Protein AF-A0A4U5M6H3-F1 (afdb_monomer_lite)

Secondary structure (DSSP, 8-state):
----------------PPPPPP------------------------------PPPHHHHHHHHHHHHHHTT-HHHHHHHHHTTT----HHHHHHHHHHHHHHHHHHS---GGG-TTS-HHHHHHHHHHHHHHHHHHTTTPPP-HHHHHHHHHH-

Radius of gyration: 25.48 Å; chains: 1; bounding box: 80×43×48 Å

Foldseek 3Di:
DDDDDDDDDDDDDDDPDDDDDDDDDDDDDDDDDDDDDDDDDDPPPPPPPPLPDQDPVNVVLLLVQCVVPPLPLVSSCVSCVVVVRHDDSVRSVVVLVVLLVVQVVLAPDDCVPCVPDDPSVVSSLSSNLVVVVCVVVVNDDRDNVVSVVSSVVD

InterPro domains:
  IPR001005 SANT/Myb domain [SM00717] (50-102)
  IPR001005 SANT/Myb domain [cd00167] (54-98)
  IPR009057 Homedomain-like superfamily [SSF46689] (53-104)
  IPR017884 SANT domain [PS51293] (49-104)

Sequence (154 aa):
MGDSAHFAVPSAPVGRRRVPSRPAAQASSASTPAQADPEPAPSTSEQKPTKAVWNSAEVNAFYEALKKHGKDFEAVVKTLVKRSISRDKDQVRNFYFNALKTFKAACLFDDELFPEISKDIKEMFIVINAYEWKRKTNNASYDATNFKKLVLDG

Structure (mmCIF, N/CA/C/O backbone):
data_AF-A0A4U5M6H3-F1
#
_entry.id   AF-A0A4U5M6H3-F1
#
loop_
_atom_site.group_PDB
_atom_site.id
_atom_site.type_symbol
_atom_site.label_atom_id
_atom_site.label_alt_id
_atom_site.label_comp_id
_atom_site.label_asym_id
_atom_site.label_entity_id
_atom_site.label_seq_id
_atom_site.pdbx_PDB_ins_code
_atom_site.Cartn_x
_atom_site.Cartn_y
_atom_site.Cartn_z
_atom_site.occupancy
_atom_site.B_iso_or_equiv
_atom_site.auth_seq_id
_atom_site.auth_comp_id
_atom_site.auth_asym_id
_atom_site.auth_atom_id
_atom_site.pdbx_PDB_model_num
ATOM 1 N N . MET A 1 1 ? -2.126 17.073 -27.659 1.00 38.44 1 MET A N 1
ATOM 2 C CA . MET A 1 1 ? -0.778 17.038 -27.058 1.00 38.44 1 MET A CA 1
ATOM 3 C C . MET A 1 1 ? -0.944 16.673 -25.592 1.00 38.44 1 MET A C 1
ATOM 5 O O . MET A 1 1 ? -1.632 17.400 -24.892 1.00 38.44 1 MET A O 1
ATOM 9 N N . GLY A 1 2 ? -0.473 15.493 -25.180 1.00 39.06 2 GLY A N 1
ATOM 10 C CA . GLY A 1 2 ? -0.605 15.002 -23.805 1.00 39.06 2 GLY A CA 1
ATOM 11 C C . GLY A 1 2 ? 0.605 15.424 -22.984 1.00 39.06 2 GLY A C 1
ATOM 12 O O . GLY A 1 2 ? 1.721 15.031 -23.316 1.00 39.06 2 GLY A O 1
ATOM 13 N N . ASP A 1 3 ? 0.375 16.239 -21.960 1.00 39.84 3 ASP A N 1
ATOM 14 C CA . ASP A 1 3 ? 1.416 16.731 -21.062 1.00 39.84 3 ASP A CA 1
ATOM 15 C C . ASP A 1 3 ? 1.576 15.765 -19.880 1.00 39.84 3 ASP A C 1
ATOM 17 O O . ASP A 1 3 ? 0.625 15.461 -19.153 1.00 39.84 3 ASP A O 1
ATOM 21 N N . SER A 1 4 ? 2.783 15.223 -19.741 1.00 44.78 4 SER A N 1
ATOM 22 C CA . SER A 1 4 ? 3.161 14.267 -18.705 1.00 44.78 4 SER A CA 1
ATOM 23 C C . SER A 1 4 ? 3.269 14.975 -17.357 1.00 44.78 4 SER A C 1
ATOM 25 O O . SER A 1 4 ? 4.213 15.724 -17.112 1.00 44.78 4 SER A O 1
ATOM 27 N N . ALA A 1 5 ? 2.334 14.703 -16.445 1.00 42.56 5 ALA A N 1
ATOM 28 C CA . ALA A 1 5 ? 2.413 15.183 -15.071 1.00 42.56 5 ALA A CA 1
ATOM 29 C C . ALA A 1 5 ? 3.586 14.511 -14.335 1.00 42.56 5 ALA A C 1
ATOM 31 O O . ALA A 1 5 ? 3.528 13.348 -13.926 1.00 42.56 5 ALA A O 1
ATOM 32 N N . HIS A 1 6 ? 4.668 15.272 -14.179 1.00 42.72 6 HIS A N 1
ATOM 33 C CA . HIS A 1 6 ? 5.824 14.939 -13.361 1.00 42.72 6 HIS A CA 1
ATOM 34 C C . HIS A 1 6 ? 5.417 14.744 -11.891 1.00 42.72 6 HIS A C 1
ATOM 36 O O . HIS A 1 6 ? 4.898 15.644 -11.235 1.00 42.72 6 HIS A O 1
ATOM 42 N N . PHE A 1 7 ? 5.709 13.560 -11.354 1.00 40.81 7 PHE A N 1
ATOM 43 C CA . PHE A 1 7 ? 5.655 13.264 -9.924 1.00 40.81 7 PHE A CA 1
ATOM 44 C C . PHE A 1 7 ? 6.735 14.077 -9.190 1.00 40.81 7 PHE A C 1
ATOM 46 O O . PHE A 1 7 ? 7.925 13.805 -9.344 1.00 40.81 7 PHE A O 1
ATOM 53 N N . ALA A 1 8 ? 6.337 15.040 -8.357 1.00 38.31 8 ALA A N 1
ATOM 54 C CA . ALA A 1 8 ? 7.236 15.732 -7.436 1.00 38.31 8 ALA A CA 1
ATOM 55 C C . ALA A 1 8 ? 6.713 15.595 -6.001 1.00 38.31 8 ALA A C 1
ATOM 57 O O . ALA A 1 8 ? 5.636 16.080 -5.667 1.00 38.31 8 ALA A O 1
ATOM 58 N N . VAL A 1 9 ? 7.491 14.931 -5.144 1.00 43.69 9 VAL A N 1
ATOM 59 C CA . VAL A 1 9 ? 7.306 14.943 -3.685 1.00 43.69 9 VAL A CA 1
ATOM 60 C C . VAL A 1 9 ? 8.543 15.619 -3.079 1.00 43.69 9 VAL A C 1
ATOM 62 O O . VAL A 1 9 ? 9.663 15.264 -3.460 1.00 43.69 9 VAL A O 1
ATOM 65 N N . PRO A 1 10 ? 8.384 16.601 -2.173 1.00 45.34 10 PRO A N 1
ATOM 66 C CA . PRO A 1 10 ? 9.480 17.448 -1.711 1.00 45.34 10 PRO A CA 1
ATOM 67 C C . PRO A 1 10 ? 10.433 16.699 -0.770 1.00 45.34 10 PRO A C 1
ATOM 69 O O . PRO A 1 10 ? 10.008 15.999 0.147 1.00 45.34 10 PRO A O 1
ATOM 72 N N . SER A 1 11 ? 11.740 16.883 -0.966 1.00 43.00 11 SER A N 1
ATOM 73 C CA . SER A 1 11 ? 12.777 16.512 0.005 1.00 43.00 11 SER A CA 1
ATOM 74 C C . SER A 1 11 ? 13.505 17.767 0.472 1.00 43.00 11 SER A C 1
ATOM 76 O O . SER A 1 11 ? 14.277 18.354 -0.280 1.00 43.00 11 SER A O 1
ATOM 78 N N . ALA A 1 12 ? 13.287 18.152 1.727 1.00 54.44 12 ALA A N 1
ATOM 79 C CA . ALA A 1 12 ? 14.210 19.006 2.465 1.00 54.44 12 ALA A CA 1
ATOM 80 C C . ALA A 1 12 ? 15.297 18.136 3.117 1.00 54.44 12 ALA A C 1
ATOM 82 O O . ALA A 1 12 ? 14.998 17.033 3.584 1.00 54.44 12 ALA A O 1
ATOM 83 N N . PRO A 1 13 ? 16.529 18.650 3.246 1.00 49.50 13 PRO A N 1
ATOM 84 C CA . PRO A 1 13 ? 17.301 18.345 4.437 1.00 49.50 13 PRO A CA 1
ATOM 85 C C . PRO A 1 13 ? 17.794 19.608 5.149 1.00 49.50 13 PRO A C 1
ATOM 87 O O . PRO A 1 13 ? 18.450 20.479 4.581 1.00 49.50 13 PRO A O 1
ATOM 90 N N . VAL A 1 14 ? 17.486 19.627 6.447 1.00 47.38 14 VAL A N 1
ATOM 91 C CA . VAL A 1 14 ? 18.068 20.457 7.502 1.00 47.38 14 VAL A CA 1
ATOM 92 C C . VAL A 1 14 ? 19.597 20.452 7.393 1.00 47.38 14 VAL A C 1
ATOM 94 O O . VAL A 1 14 ? 20.255 19.415 7.497 1.00 47.38 14 VAL A O 1
ATOM 97 N N . GLY A 1 15 ? 20.168 21.633 7.163 1.00 39.06 15 GLY A N 1
ATOM 98 C CA . GLY A 1 15 ? 21.607 21.851 7.129 1.00 39.06 15 GLY A CA 1
ATOM 99 C C . GLY A 1 15 ? 22.178 21.916 8.541 1.00 39.06 15 GLY A C 1
ATOM 100 O O . GLY A 1 15 ? 22.056 22.932 9.218 1.00 39.06 15 GLY A O 1
ATOM 101 N N . ARG A 1 16 ? 22.854 20.854 8.981 1.00 50.69 16 ARG A N 1
ATOM 102 C CA . ARG A 1 16 ? 23.706 20.884 10.176 1.00 50.69 16 ARG A CA 1
ATOM 103 C C . ARG A 1 16 ? 25.135 21.210 9.733 1.00 50.69 16 ARG A C 1
ATOM 105 O O . ARG A 1 16 ? 25.906 20.309 9.415 1.00 50.69 16 ARG A O 1
ATOM 112 N N . ARG A 1 17 ? 25.488 22.500 9.645 1.00 47.88 17 ARG A N 1
ATOM 113 C CA . ARG A 1 17 ? 26.873 22.918 9.362 1.00 47.88 17 ARG A CA 1
ATOM 114 C C . ARG A 1 17 ? 27.703 22.894 10.642 1.00 47.88 17 ARG A C 1
ATOM 116 O O . ARG A 1 17 ? 27.431 23.604 11.602 1.00 47.88 17 ARG A O 1
ATOM 123 N N . ARG A 1 18 ? 28.717 22.034 10.610 1.00 46.72 18 ARG A N 1
ATOM 124 C CA . ARG A 1 18 ? 29.816 21.908 11.566 1.00 46.72 18 ARG A CA 1
ATOM 125 C C . ARG A 1 18 ? 30.812 23.049 11.313 1.00 46.72 18 ARG A C 1
ATOM 127 O O . ARG A 1 18 ? 31.155 23.306 10.162 1.00 46.72 18 ARG A O 1
ATOM 134 N N . VAL A 1 19 ? 31.251 23.723 12.370 1.00 51.56 19 VAL A N 1
ATOM 135 C CA . VAL A 1 19 ? 32.318 24.739 12.339 1.00 51.56 19 VAL A CA 1
ATOM 136 C C . VAL A 1 19 ? 33.689 24.089 12.080 1.00 51.56 19 VAL A C 1
ATOM 138 O O . VAL A 1 19 ? 33.944 23.023 12.643 1.00 51.56 19 VAL A O 1
ATOM 141 N N . PRO A 1 20 ? 34.587 24.693 11.276 1.00 46.00 20 PRO A N 1
ATOM 142 C CA . PRO A 1 20 ? 35.989 24.293 11.229 1.00 46.00 20 PRO A CA 1
ATOM 143 C C . PRO A 1 20 ? 36.871 25.236 12.064 1.00 46.00 20 PRO A C 1
ATOM 145 O O . PRO A 1 20 ? 36.911 26.444 11.835 1.00 46.00 20 PRO A O 1
ATOM 148 N N . SER A 1 21 ? 37.608 24.665 13.016 1.00 38.75 21 SER A N 1
ATOM 149 C CA . SER A 1 21 ? 38.709 25.302 13.741 1.00 38.75 21 SER A CA 1
ATOM 150 C C . SER A 1 21 ? 40.037 25.042 13.017 1.00 38.75 21 SER A C 1
ATOM 152 O O . SER A 1 21 ? 40.389 23.910 12.698 1.00 38.75 21 SER A O 1
ATOM 154 N N . ARG A 1 22 ? 40.760 26.129 12.744 1.00 49.16 22 ARG A N 1
ATOM 155 C CA . ARG A 1 22 ? 42.087 26.200 12.116 1.00 49.16 22 ARG A CA 1
ATOM 156 C C . ARG A 1 22 ? 43.177 26.223 13.195 1.00 49.16 22 ARG A C 1
ATOM 158 O O . ARG A 1 22 ? 42.985 26.905 14.200 1.00 49.16 22 ARG A O 1
ATOM 165 N N . PRO A 1 23 ? 44.353 25.632 12.936 1.00 47.09 23 PRO A N 1
ATOM 166 C CA . PRO A 1 23 ? 45.606 26.233 13.387 1.00 47.09 23 PRO A CA 1
ATOM 167 C C . PRO A 1 23 ? 46.584 26.493 12.226 1.00 47.09 23 PRO A C 1
ATOM 169 O O . PRO A 1 23 ? 46.425 25.984 11.120 1.00 47.09 23 PRO A O 1
ATOM 172 N N . ALA A 1 24 ? 47.536 27.388 12.489 1.00 40.19 24 ALA A N 1
ATOM 173 C CA . ALA A 1 24 ? 48.474 28.017 11.560 1.00 40.19 24 ALA A CA 1
ATOM 174 C C . ALA A 1 24 ? 49.925 27.497 11.725 1.00 40.19 24 ALA A C 1
ATOM 176 O O . ALA A 1 24 ? 50.189 26.751 12.662 1.00 40.19 24 ALA A O 1
ATOM 177 N N . ALA A 1 25 ? 50.822 28.027 10.869 1.00 36.16 25 ALA A N 1
ATOM 178 C CA . ALA A 1 25 ? 52.299 27.909 10.782 1.00 36.16 25 ALA A CA 1
ATOM 179 C C . ALA A 1 25 ? 52.807 26.826 9.794 1.00 36.16 25 ALA A C 1
ATOM 181 O O . ALA A 1 25 ? 52.528 25.650 9.979 1.00 36.16 25 ALA A O 1
ATOM 182 N N . GLN A 1 26 ? 53.303 27.202 8.596 1.00 35.53 26 GLN A N 1
ATOM 183 C CA . GLN A 1 26 ? 54.680 27.653 8.225 1.00 35.53 26 GLN A CA 1
ATOM 184 C C . GLN A 1 26 ? 55.714 26.510 8.310 1.00 35.53 26 GLN A C 1
ATOM 186 O O . GLN A 1 26 ? 55.704 25.785 9.289 1.00 35.53 26 GLN A O 1
ATOM 191 N N . ALA A 1 27 ? 56.688 26.291 7.422 1.00 37.31 27 ALA A N 1
ATOM 192 C CA . ALA A 1 27 ? 57.111 26.800 6.112 1.00 37.31 27 ALA A CA 1
ATOM 193 C C . ALA A 1 27 ? 58.251 25.859 5.630 1.00 37.31 27 ALA A C 1
ATOM 195 O O . ALA A 1 27 ? 58.942 25.310 6.486 1.00 37.31 27 ALA A O 1
ATOM 196 N N . SER A 1 28 ? 58.479 25.703 4.314 1.00 37.31 28 SER A N 1
ATOM 197 C CA . SER A 1 28 ? 59.810 25.691 3.643 1.00 37.31 28 SER A CA 1
ATOM 198 C C . SER A 1 28 ? 59.800 24.992 2.270 1.00 37.31 28 SER A C 1
ATOM 200 O O . SER A 1 28 ? 59.625 23.785 2.160 1.00 37.31 28 SER A O 1
ATOM 202 N N . SER A 1 29 ? 59.988 25.831 1.250 1.00 35.59 29 SER A N 1
ATOM 203 C CA . SER A 1 29 ? 60.730 25.722 -0.018 1.00 35.59 29 SER A CA 1
ATOM 204 C C . SER A 1 29 ? 61.173 24.368 -0.601 1.00 35.59 29 SER A C 1
ATOM 206 O O . SER A 1 29 ? 61.988 23.676 -0.003 1.00 35.59 29 SER A O 1
ATOM 208 N N . ALA A 1 30 ? 60.837 24.142 -1.881 1.00 34.22 30 ALA A N 1
ATOM 209 C CA . ALA A 1 30 ? 61.805 24.005 -2.987 1.00 34.22 30 ALA A CA 1
ATOM 210 C C . ALA A 1 30 ? 61.084 24.023 -4.355 1.00 34.22 30 ALA A C 1
ATOM 212 O O . ALA A 1 30 ? 60.064 23.365 -4.544 1.00 34.22 30 ALA A O 1
ATOM 213 N N . SER A 1 31 ? 61.620 24.800 -5.296 1.00 37.59 31 SER A N 1
ATOM 214 C CA . SER A 1 31 ? 61.091 25.060 -6.642 1.00 37.59 31 SER A CA 1
ATOM 215 C C . SER A 1 31 ? 61.692 24.117 -7.688 1.00 37.59 31 SER A C 1
ATOM 217 O O . SER A 1 31 ? 62.908 23.965 -7.694 1.00 37.59 31 SER A O 1
ATOM 219 N N . THR A 1 32 ? 60.910 23.607 -8.651 1.00 36.53 32 THR A N 1
ATOM 220 C CA . THR A 1 32 ? 61.336 23.389 -10.060 1.00 36.53 32 THR A CA 1
ATOM 221 C C . THR A 1 32 ? 60.092 23.266 -10.977 1.00 36.53 32 THR A C 1
ATOM 223 O O . THR A 1 32 ? 59.112 22.663 -10.539 1.00 36.53 32 THR A O 1
ATOM 226 N N . PRO A 1 33 ? 60.076 23.836 -12.205 1.00 46.03 33 PRO A N 1
ATOM 227 C CA . PRO A 1 33 ? 58.884 23.944 -13.058 1.00 46.03 33 PRO A CA 1
ATOM 228 C C . PRO A 1 33 ? 58.882 22.951 -14.239 1.00 46.03 33 PRO A C 1
ATOM 230 O O . PRO A 1 33 ? 59.942 22.656 -14.779 1.00 46.03 33 PRO A O 1
ATOM 233 N N . ALA A 1 34 ? 57.703 22.520 -14.703 1.00 37.34 34 ALA A N 1
ATOM 234 C CA . ALA A 1 34 ? 57.433 22.199 -16.115 1.00 37.34 34 ALA A CA 1
ATOM 235 C C . ALA A 1 34 ? 55.932 21.945 -16.335 1.00 37.34 34 ALA A C 1
ATOM 237 O O . ALA A 1 34 ? 55.307 21.131 -15.662 1.00 37.34 34 ALA A O 1
ATOM 238 N N . GLN A 1 35 ? 55.379 22.687 -17.284 1.00 39.34 35 GLN A N 1
ATOM 239 C CA . GLN A 1 35 ? 53.989 22.727 -17.713 1.00 39.34 35 GLN A CA 1
ATOM 240 C C . GLN A 1 35 ? 53.774 21.726 -18.859 1.00 39.34 35 GLN A C 1
ATOM 242 O O . GLN A 1 35 ? 54.510 21.777 -19.842 1.00 39.34 35 GLN A O 1
ATOM 247 N N . ALA A 1 36 ? 52.764 20.858 -18.752 1.00 38.81 36 ALA A N 1
ATOM 248 C CA . ALA A 1 36 ? 52.134 20.177 -19.885 1.00 38.81 36 ALA A CA 1
ATOM 249 C C . ALA A 1 36 ? 50.684 19.808 -19.513 1.00 38.81 36 ALA A C 1
ATOM 251 O O . ALA A 1 36 ? 50.428 19.316 -18.416 1.00 38.81 36 ALA A O 1
ATOM 252 N N . ASP A 1 37 ? 49.769 20.144 -20.418 1.00 46.00 37 ASP A N 1
ATOM 253 C CA . ASP A 1 37 ? 48.304 20.115 -20.355 1.00 46.00 37 ASP A CA 1
ATOM 254 C C . ASP A 1 37 ? 47.626 18.893 -19.698 1.00 46.00 37 ASP A C 1
ATOM 256 O O . ASP A 1 37 ? 48.056 17.756 -19.902 1.00 46.00 37 ASP A O 1
ATOM 260 N N . PRO A 1 38 ? 46.485 19.088 -19.002 1.00 42.62 38 PRO A N 1
ATOM 261 C CA . PRO A 1 38 ? 45.571 18.007 -18.667 1.00 42.62 38 PRO A CA 1
ATOM 262 C C . PRO A 1 38 ? 44.599 17.729 -19.828 1.00 42.62 38 PRO A C 1
ATOM 264 O O . PRO A 1 38 ? 43.745 18.546 -20.172 1.00 42.62 38 PRO A O 1
ATOM 267 N N . GLU A 1 39 ? 44.701 16.532 -20.395 1.00 44.09 39 GLU A N 1
ATOM 268 C CA . GLU A 1 39 ? 43.697 15.927 -21.273 1.00 44.09 39 GLU A CA 1
ATOM 269 C C . GLU A 1 39 ? 42.350 15.757 -20.525 1.00 44.09 39 GLU A C 1
ATOM 271 O O . GLU A 1 39 ? 42.343 15.302 -19.373 1.00 44.09 39 GLU A O 1
ATOM 276 N N . PRO A 1 40 ? 41.194 16.126 -21.115 1.00 46.09 40 PRO A N 1
ATOM 277 C CA . PRO A 1 40 ? 39.911 16.019 -20.434 1.00 46.09 40 PRO A CA 1
ATOM 278 C C . PRO A 1 40 ? 39.233 14.649 -20.636 1.00 46.09 40 PRO A C 1
ATOM 280 O O . PRO A 1 40 ? 38.803 14.316 -21.736 1.00 46.09 40 PRO A O 1
ATOM 283 N N . ALA A 1 41 ? 38.957 13.988 -19.502 1.00 46.47 41 ALA A N 1
ATOM 284 C CA . ALA A 1 41 ? 37.865 13.022 -19.268 1.00 46.47 41 ALA A CA 1
ATOM 285 C C . ALA A 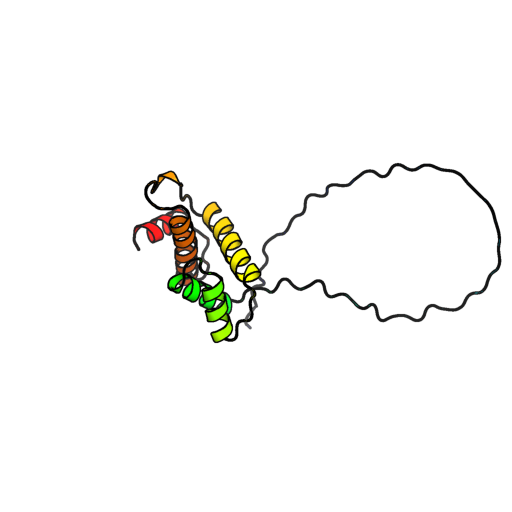1 41 ? 38.065 11.583 -19.839 1.00 46.47 41 ALA A C 1
ATOM 287 O O . ALA A 1 41 ? 38.907 11.380 -20.702 1.00 46.47 41 ALA A O 1
ATOM 288 N N . PRO A 1 42 ? 37.343 10.544 -19.350 1.00 44.28 42 PRO A N 1
ATOM 289 C CA . PRO A 1 42 ? 35.968 10.592 -18.877 1.00 44.28 42 PRO A CA 1
ATOM 290 C C . PRO A 1 42 ? 35.857 10.566 -17.353 1.00 44.28 42 PRO A C 1
ATOM 292 O O . PRO A 1 42 ? 36.260 9.625 -16.674 1.00 44.28 42 PRO A O 1
ATOM 295 N N . SER A 1 43 ? 35.195 11.589 -16.821 1.00 45.19 43 SER A N 1
ATOM 296 C CA . SER A 1 43 ? 34.495 11.494 -15.551 1.00 45.19 43 SER A CA 1
ATOM 297 C C . SER A 1 43 ? 33.510 10.333 -15.659 1.00 45.19 43 SER A C 1
ATOM 299 O O . SER A 1 43 ? 32.462 10.462 -16.298 1.00 45.19 43 SER A O 1
ATOM 301 N N . THR A 1 44 ? 33.836 9.197 -15.048 1.00 45.31 44 THR A N 1
ATOM 302 C CA . THR A 1 44 ? 32.853 8.170 -14.715 1.00 45.31 44 THR A CA 1
ATOM 303 C C . THR A 1 44 ? 31.884 8.838 -13.756 1.00 45.31 44 THR A C 1
ATOM 305 O O . THR A 1 44 ? 32.105 8.909 -12.550 1.00 45.31 44 THR A O 1
ATOM 308 N N . SER A 1 45 ? 30.849 9.456 -14.318 1.00 52.50 45 SER A N 1
ATOM 309 C CA . SER A 1 45 ? 29.708 9.904 -13.550 1.00 52.50 45 SER A CA 1
ATOM 310 C C . SER A 1 45 ? 29.098 8.638 -12.974 1.00 52.50 45 SER A C 1
ATOM 312 O O . SER A 1 45 ? 28.366 7.916 -13.645 1.00 52.50 45 SER A O 1
ATOM 314 N N . GLU A 1 46 ? 29.473 8.328 -11.734 1.00 48.78 46 GLU A N 1
ATOM 315 C CA . GLU A 1 46 ? 28.717 7.437 -10.874 1.00 48.78 46 GLU A CA 1
ATOM 316 C C . GLU A 1 46 ? 27.307 8.018 -10.829 1.00 48.78 46 GLU A C 1
ATOM 318 O O . GLU A 1 46 ? 26.998 8.954 -10.083 1.00 48.78 46 GLU A O 1
ATOM 323 N N . GLN A 1 47 ? 26.462 7.524 -11.731 1.00 48.56 47 GLN A N 1
ATOM 324 C CA . GLN A 1 47 ? 25.044 7.787 -11.718 1.00 48.56 47 GLN A CA 1
ATOM 325 C C . GLN A 1 47 ? 24.566 7.288 -10.364 1.00 48.56 47 GLN A C 1
ATOM 327 O O . GLN A 1 47 ? 24.428 6.087 -10.136 1.00 48.56 47 GLN A O 1
ATOM 332 N N . LYS A 1 48 ? 24.373 8.234 -9.436 1.00 47.53 48 LYS A N 1
ATOM 333 C CA . LYS A 1 48 ? 23.683 8.004 -8.168 1.00 47.53 48 LYS A CA 1
ATOM 334 C C . LYS A 1 48 ? 22.496 7.097 -8.470 1.00 47.53 48 LYS A C 1
ATOM 336 O O . LYS A 1 48 ? 21.711 7.473 -9.347 1.00 47.53 48 LYS A O 1
ATOM 341 N N . PRO A 1 49 ? 22.359 5.945 -7.788 1.00 45.94 49 PRO A N 1
ATOM 342 C CA . PRO A 1 49 ? 21.328 4.978 -8.111 1.00 45.94 49 PRO A CA 1
ATOM 343 C C . PRO A 1 49 ? 19.994 5.710 -8.092 1.00 45.94 49 PRO A C 1
ATOM 345 O O . PRO A 1 49 ? 19.562 6.240 -7.062 1.00 45.94 49 PRO A O 1
ATOM 348 N N . THR A 1 50 ? 19.394 5.832 -9.272 1.00 53.34 50 THR A N 1
ATOM 349 C CA . THR A 1 50 ? 18.099 6.465 -9.450 1.00 53.34 50 THR A CA 1
ATOM 350 C C . THR A 1 50 ? 17.158 5.607 -8.629 1.00 53.34 50 THR A C 1
ATOM 352 O O . THR A 1 50 ? 16.975 4.432 -8.939 1.00 53.34 50 THR A O 1
ATOM 355 N N . LYS A 1 51 ? 16.661 6.134 -7.500 1.00 57.19 51 LYS A N 1
ATOM 356 C CA . LYS A 1 51 ? 15.732 5.405 -6.627 1.00 57.19 51 LYS A CA 1
ATOM 357 C C . LYS A 1 51 ? 14.652 4.824 -7.527 1.00 57.19 51 LYS A C 1
ATOM 359 O O . LYS A 1 51 ? 13.935 5.596 -8.154 1.00 57.19 51 LYS A O 1
ATOM 364 N N . ALA A 1 52 ? 14.603 3.499 -7.639 1.00 63.97 52 ALA A N 1
ATOM 365 C CA . ALA A 1 52 ? 13.760 2.830 -8.614 1.00 63.97 52 ALA A CA 1
ATOM 366 C C . ALA A 1 52 ? 12.298 3.221 -8.361 1.00 63.97 52 ALA A C 1
ATOM 368 O O . ALA A 1 52 ? 11.682 2.764 -7.393 1.00 63.97 52 ALA A O 1
ATOM 369 N N . VAL A 1 53 ? 11.783 4.125 -9.196 1.00 81.94 53 VAL A N 1
ATOM 370 C CA . VAL A 1 53 ? 10.444 4.700 -9.071 1.00 81.94 53 VAL A CA 1
ATOM 371 C C . VAL A 1 53 ? 9.439 3.574 -9.278 1.00 81.94 53 VAL A C 1
ATOM 373 O O . VAL A 1 53 ? 9.606 2.757 -10.179 1.00 81.94 53 VAL A O 1
ATOM 376 N N . TRP A 1 54 ? 8.443 3.482 -8.403 1.00 88.44 54 TRP A N 1
ATOM 377 C CA . TRP A 1 54 ? 7.360 2.512 -8.539 1.00 88.44 54 TRP A CA 1
ATOM 378 C C . TRP A 1 54 ? 6.331 3.057 -9.526 1.00 88.44 54 TRP A C 1
ATOM 380 O O . TRP A 1 54 ? 5.762 4.124 -9.292 1.00 88.44 54 TRP A O 1
ATOM 390 N N . ASN A 1 55 ? 6.094 2.342 -10.621 1.00 88.56 55 ASN A N 1
ATOM 391 C CA . ASN A 1 55 ? 5.079 2.711 -11.602 1.00 88.56 55 ASN A CA 1
ATOM 392 C C . ASN A 1 55 ? 3.693 2.158 -11.223 1.00 88.56 55 ASN A C 1
ATOM 394 O O . ASN A 1 55 ? 3.564 1.243 -10.412 1.00 88.56 55 ASN A O 1
ATOM 398 N N . SER A 1 56 ? 2.631 2.683 -11.836 1.00 86.38 56 SER A N 1
ATOM 399 C CA . SER A 1 56 ? 1.249 2.307 -11.504 1.00 86.38 56 SER A CA 1
ATOM 400 C C . SER A 1 56 ? 0.954 0.808 -11.653 1.00 86.38 56 SER A C 1
ATOM 402 O O . SER A 1 56 ? 0.168 0.267 -10.876 1.00 86.38 56 SER A O 1
ATOM 404 N N . ALA A 1 57 ? 1.565 0.119 -12.620 1.00 89.06 57 ALA A N 1
ATOM 405 C CA . ALA A 1 57 ? 1.367 -1.317 -12.820 1.00 89.06 57 ALA A CA 1
ATOM 406 C C . ALA A 1 57 ? 2.070 -2.145 -11.731 1.00 89.06 57 ALA A C 1
ATOM 408 O O . ALA A 1 57 ? 1.479 -3.081 -11.193 1.00 89.06 57 ALA A O 1
ATOM 409 N N . GLU A 1 58 ? 3.291 -1.760 -11.349 1.00 91.94 58 GLU A N 1
ATOM 410 C CA . GLU A 1 58 ? 4.032 -2.372 -10.240 1.00 91.94 58 GLU A CA 1
ATOM 411 C C . GLU A 1 58 ? 3.304 -2.193 -8.913 1.00 91.94 58 GLU A C 1
ATOM 413 O O . GLU A 1 58 ? 3.176 -3.135 -8.133 1.00 91.94 58 GLU A O 1
ATOM 418 N N . VAL A 1 59 ? 2.790 -0.985 -8.682 1.00 91.25 59 VAL A N 1
ATOM 419 C CA . VAL A 1 59 ? 2.020 -0.649 -7.490 1.00 91.25 59 VAL A CA 1
ATOM 420 C C . VAL A 1 59 ? 0.751 -1.509 -7.426 1.00 91.25 59 VAL A C 1
ATOM 422 O O . VAL A 1 59 ? 0.522 -2.163 -6.412 1.00 91.25 59 VAL A O 1
ATOM 425 N N . ASN A 1 60 ? -0.024 -1.603 -8.516 1.00 91.75 60 ASN A N 1
ATOM 426 C CA . ASN A 1 60 ? -1.196 -2.489 -8.585 1.00 91.75 60 ASN A CA 1
ATOM 427 C C . ASN A 1 60 ? -0.824 -3.949 -8.277 1.00 91.75 60 ASN A C 1
ATOM 429 O O . ASN A 1 60 ? -1.469 -4.604 -7.459 1.00 91.75 60 ASN A O 1
ATOM 433 N N . ALA A 1 61 ? 0.237 -4.463 -8.904 1.00 93.75 61 ALA A N 1
ATOM 434 C CA . ALA A 1 61 ? 0.693 -5.831 -8.688 1.00 93.75 61 ALA A CA 1
ATOM 435 C C . ALA A 1 61 ? 1.109 -6.090 -7.232 1.00 93.75 61 ALA A C 1
ATOM 437 O O . ALA A 1 61 ? 0.802 -7.157 -6.695 1.00 93.75 61 ALA A O 1
ATOM 438 N N . PHE A 1 62 ? 1.759 -5.116 -6.589 1.00 94.38 62 PHE A N 1
ATOM 439 C CA . PHE A 1 62 ? 2.112 -5.174 -5.174 1.00 94.38 62 PHE A CA 1
ATOM 440 C C . PHE A 1 62 ? 0.866 -5.272 -4.292 1.00 94.38 62 PHE A C 1
ATOM 442 O O . PHE A 1 62 ? 0.813 -6.147 -3.433 1.00 94.38 62 PHE A O 1
ATOM 449 N N . TYR A 1 63 ? -0.153 -4.439 -4.518 1.00 92.69 63 TYR A N 1
ATOM 450 C CA . TYR A 1 63 ? -1.366 -4.463 -3.696 1.00 92.69 63 TYR A CA 1
ATOM 451 C C . TYR A 1 63 ? -2.187 -5.741 -3.876 1.00 92.69 63 TYR A C 1
ATOM 453 O O . TYR A 1 63 ? -2.692 -6.282 -2.896 1.00 92.69 63 TYR A O 1
ATOM 461 N N . GLU A 1 64 ? -2.270 -6.282 -5.092 1.00 93.25 64 GLU A N 1
ATOM 462 C CA . GLU A 1 64 ? -2.889 -7.594 -5.323 1.00 93.25 64 GLU A CA 1
ATOM 463 C C . GLU A 1 64 ? -2.131 -8.722 -4.606 1.00 93.25 64 GLU A C 1
ATOM 465 O O . GLU A 1 64 ? -2.736 -9.608 -4.001 1.00 93.25 64 GLU A O 1
ATOM 470 N N . ALA A 1 65 ? -0.796 -8.682 -4.630 1.00 94.25 65 ALA A N 1
ATOM 471 C CA . ALA A 1 65 ? 0.028 -9.644 -3.906 1.00 94.25 65 ALA A CA 1
ATOM 472 C C . ALA A 1 65 ? -0.119 -9.494 -2.381 1.00 94.25 65 ALA A C 1
ATOM 474 O O . ALA A 1 65 ? -0.221 -10.501 -1.683 1.00 94.25 65 ALA A O 1
ATOM 475 N N . LEU A 1 66 ? -0.194 -8.259 -1.875 1.00 94.31 66 LEU A N 1
ATOM 476 C CA . LEU A 1 66 ? -0.401 -7.946 -0.460 1.00 94.31 66 LEU A CA 1
ATOM 477 C C . LEU A 1 66 ? -1.771 -8.437 0.032 1.00 94.31 66 LEU A C 1
ATOM 479 O O . LEU A 1 66 ? -1.849 -9.015 1.109 1.00 94.31 66 LEU A O 1
ATOM 483 N N . LYS A 1 67 ? -2.838 -8.286 -0.766 1.00 91.62 67 LYS A N 1
ATOM 484 C CA . LYS A 1 67 ? -4.169 -8.840 -0.451 1.00 91.62 67 LYS A CA 1
ATOM 485 C C . LYS A 1 67 ? -4.146 -10.365 -0.332 1.00 91.62 67 LYS A C 1
ATOM 487 O O . LYS A 1 67 ? -4.810 -10.927 0.530 1.00 91.62 67 LYS A O 1
ATOM 492 N N . LYS A 1 68 ? -3.374 -11.033 -1.193 1.00 93.25 68 LYS A N 1
ATOM 493 C CA . LYS A 1 68 ? -3.300 -12.497 -1.244 1.00 93.25 68 LYS A CA 1
ATOM 494 C C . LYS A 1 68 ? -2.412 -13.109 -0.157 1.00 93.25 68 LYS A C 1
ATOM 496 O O . LYS A 1 68 ? -2.724 -14.187 0.337 1.00 93.25 68 LYS A O 1
ATOM 501 N N . HIS A 1 69 ? -1.291 -12.465 0.159 1.00 93.81 69 HIS A N 1
ATOM 502 C CA . HIS A 1 69 ? -0.231 -13.038 0.997 1.00 93.81 69 HIS A CA 1
ATOM 503 C C . HIS A 1 69 ? -0.031 -12.305 2.332 1.00 93.81 69 HIS A C 1
ATOM 505 O O . HIS A 1 69 ? 0.717 -12.772 3.188 1.00 93.81 69 HIS A O 1
ATOM 511 N N . GLY A 1 70 ? -0.682 -11.160 2.533 1.00 91.38 70 GLY A N 1
ATOM 512 C CA . GLY A 1 70 ? -0.463 -10.311 3.698 1.00 91.38 70 GLY A CA 1
ATOM 513 C C . GLY A 1 70 ? 0.979 -9.806 3.788 1.00 91.38 70 GLY A C 1
ATOM 514 O O . GLY A 1 70 ? 1.635 -9.564 2.775 1.00 91.38 70 GLY A O 1
ATOM 515 N N . LYS A 1 71 ? 1.493 -9.660 5.015 1.00 92.44 71 LYS A N 1
ATOM 516 C CA . LYS A 1 71 ? 2.876 -9.219 5.288 1.00 92.44 71 LYS A CA 1
ATOM 517 C C . LYS A 1 71 ? 3.943 -10.304 5.036 1.00 92.44 71 LYS A C 1
ATOM 519 O O . LYS A 1 71 ? 5.101 -10.106 5.408 1.00 92.44 71 LYS A O 1
ATOM 524 N N . ASP A 1 72 ? 3.602 -11.424 4.392 1.00 94.62 72 ASP A N 1
ATOM 525 C CA . ASP A 1 72 ? 4.595 -12.366 3.865 1.00 94.62 72 ASP A CA 1
ATOM 526 C C . ASP A 1 72 ? 5.287 -11.755 2.635 1.00 94.62 72 ASP A C 1
ATOM 528 O O . ASP A 1 72 ? 4.937 -11.996 1.475 1.00 94.62 72 ASP A O 1
ATOM 532 N N . PHE A 1 73 ? 6.281 -10.906 2.899 1.00 94.44 73 PHE A N 1
ATOM 533 C CA . PHE A 1 73 ? 7.007 -10.186 1.856 1.00 94.44 73 PHE A CA 1
ATOM 534 C C . PHE A 1 73 ? 7.777 -11.116 0.913 1.00 94.44 73 PHE A C 1
ATOM 536 O O . PHE A 1 73 ? 8.067 -10.722 -0.214 1.00 94.44 73 PHE A O 1
ATOM 543 N N . GLU A 1 74 ? 8.095 -12.339 1.334 1.00 95.38 74 GLU A N 1
ATOM 544 C CA . GLU A 1 74 ? 8.752 -13.318 0.472 1.00 95.38 74 GLU A CA 1
ATOM 545 C C . GLU A 1 74 ? 7.776 -13.857 -0.580 1.00 95.38 74 GLU A C 1
ATOM 547 O O . GLU A 1 74 ? 8.077 -13.851 -1.779 1.00 95.38 74 GLU A O 1
ATOM 552 N N . ALA A 1 75 ? 6.557 -14.211 -0.166 1.00 95.56 75 ALA A N 1
ATOM 553 C CA . ALA A 1 75 ? 5.492 -14.591 -1.089 1.00 95.56 75 ALA A CA 1
ATOM 554 C C . ALA A 1 75 ? 5.043 -13.426 -1.996 1.00 95.56 75 ALA A C 1
ATOM 556 O O . ALA A 1 75 ? 4.733 -13.639 -3.177 1.00 95.56 75 ALA A O 1
ATOM 557 N N . VAL A 1 76 ? 5.062 -12.187 -1.487 1.00 95.50 76 VAL A N 1
ATOM 558 C CA . VAL A 1 76 ? 4.797 -10.978 -2.288 1.00 95.50 76 VAL A CA 1
ATOM 559 C C . VAL A 1 76 ? 5.852 -10.804 -3.381 1.00 95.50 76 VAL A C 1
ATOM 561 O O . VAL A 1 76 ? 5.486 -10.687 -4.551 1.00 95.50 76 VAL A O 1
ATOM 564 N N . VAL A 1 77 ? 7.146 -10.861 -3.044 1.00 95.69 77 VAL A N 1
ATOM 565 C CA . VAL A 1 77 ? 8.242 -10.796 -4.031 1.00 95.69 77 VAL A CA 1
ATOM 566 C C . VAL A 1 77 ? 8.090 -11.897 -5.075 1.00 95.69 77 VAL A C 1
ATOM 568 O O . VAL A 1 77 ? 8.129 -11.621 -6.273 1.00 95.69 77 VAL A O 1
ATOM 571 N N . LYS A 1 78 ? 7.817 -13.135 -4.649 1.00 95.69 78 LYS A N 1
ATOM 572 C CA . LYS A 1 78 ? 7.601 -14.264 -5.566 1.00 95.69 78 LYS A CA 1
ATOM 573 C C . LYS A 1 78 ? 6.453 -14.006 -6.546 1.00 95.69 78 LYS A C 1
ATOM 575 O O . LYS A 1 78 ? 6.514 -14.436 -7.696 1.00 95.69 78 LYS A O 1
ATOM 580 N N . THR A 1 79 ? 5.408 -13.303 -6.116 1.00 94.25 79 THR A N 1
ATOM 581 C CA . THR A 1 79 ? 4.281 -12.917 -6.976 1.00 94.25 79 THR A CA 1
ATOM 582 C C . THR A 1 79 ? 4.638 -11.785 -7.936 1.00 94.25 79 THR A C 1
ATOM 584 O O . THR A 1 79 ? 4.205 -11.820 -9.086 1.00 94.25 79 THR A O 1
ATOM 587 N N . LEU A 1 80 ? 5.442 -10.813 -7.503 1.00 93.50 80 LEU A N 1
ATOM 588 C CA . LEU A 1 80 ? 5.935 -9.729 -8.358 1.00 93.50 80 LEU A CA 1
ATOM 589 C C . LEU A 1 80 ? 6.862 -10.256 -9.459 1.00 93.50 80 LEU A C 1
ATOM 591 O O . LEU A 1 80 ? 6.652 -9.952 -10.632 1.00 93.50 80 LEU A O 1
ATOM 595 N N . VAL A 1 81 ? 7.801 -11.139 -9.109 1.00 94.19 81 VAL A N 1
ATOM 596 C CA . VAL A 1 81 ? 8.724 -11.771 -10.067 1.00 94.19 81 VAL A CA 1
ATOM 597 C C . VAL A 1 81 ? 7.961 -12.558 -11.136 1.00 94.19 81 VAL A C 1
ATOM 599 O O . VAL A 1 81 ? 8.283 -12.465 -12.317 1.00 94.19 81 VAL A O 1
ATOM 602 N N . LYS A 1 82 ? 6.882 -13.261 -10.759 1.00 92.75 82 LYS A N 1
ATOM 603 C CA . LYS A 1 82 ? 5.990 -13.951 -11.714 1.00 92.75 82 LYS A CA 1
ATOM 604 C C . LYS A 1 82 ? 5.309 -13.014 -12.719 1.00 92.75 82 LYS A C 1
ATOM 606 O O . LYS A 1 82 ? 4.858 -13.487 -13.754 1.00 92.75 82 LYS A O 1
ATOM 611 N N . ARG A 1 83 ? 5.214 -11.716 -12.420 1.00 91.38 83 ARG A N 1
ATOM 612 C CA . ARG A 1 83 ? 4.698 -10.675 -13.324 1.00 91.38 83 ARG A CA 1
ATOM 613 C C . ARG A 1 83 ? 5.816 -9.862 -13.987 1.00 91.38 83 ARG A C 1
ATOM 615 O O . ARG A 1 83 ? 5.557 -8.755 -14.445 1.00 91.38 83 ARG A O 1
ATOM 622 N N . SER A 1 84 ? 7.046 -10.380 -13.996 1.00 90.31 84 SER A N 1
ATOM 623 C CA . SER A 1 84 ? 8.233 -9.702 -14.536 1.00 90.31 84 SER A CA 1
ATOM 624 C C . SER A 1 84 ? 8.576 -8.387 -13.823 1.00 90.31 84 SER A C 1
ATOM 626 O O . SER A 1 84 ? 9.176 -7.494 -14.416 1.00 90.31 84 SER A O 1
ATOM 628 N N . ILE A 1 85 ? 8.213 -8.265 -12.541 1.00 89.56 85 ILE A N 1
ATOM 629 C CA . ILE A 1 85 ? 8.558 -7.123 -11.688 1.00 89.56 85 ILE A CA 1
ATOM 630 C C . ILE A 1 85 ? 9.677 -7.552 -10.737 1.00 89.56 85 ILE A C 1
ATOM 632 O O . ILE A 1 85 ? 9.447 -8.275 -9.765 1.00 89.56 85 ILE A O 1
ATOM 636 N N . SER A 1 86 ? 10.894 -7.094 -11.018 1.00 89.62 86 SER A N 1
ATOM 637 C CA . SER A 1 86 ? 12.081 -7.395 -10.214 1.00 89.62 86 SER A CA 1
ATOM 638 C C . SER A 1 86 ? 12.227 -6.378 -9.084 1.00 89.62 86 SER A C 1
ATOM 640 O O . SER A 1 86 ? 12.736 -5.277 -9.288 1.00 89.62 86 SER A O 1
ATOM 642 N N . ARG A 1 87 ? 11.744 -6.738 -7.891 1.00 89.00 87 ARG A N 1
ATOM 643 C CA . ARG A 1 87 ? 11.896 -5.953 -6.658 1.00 89.00 87 ARG A CA 1
ATOM 644 C C . ARG A 1 87 ? 12.359 -6.858 -5.528 1.00 89.00 87 ARG A C 1
ATOM 646 O O . ARG A 1 87 ? 11.776 -7.919 -5.314 1.00 89.00 87 ARG A O 1
ATOM 653 N N . ASP A 1 88 ? 13.362 -6.415 -4.782 1.00 91.50 88 ASP A N 1
ATOM 654 C CA . ASP A 1 88 ? 13.894 -7.187 -3.658 1.00 91.50 88 ASP A CA 1
ATOM 655 C C . ASP A 1 88 ? 12.974 -7.112 -2.438 1.00 91.50 88 ASP A C 1
ATOM 657 O O . ASP A 1 88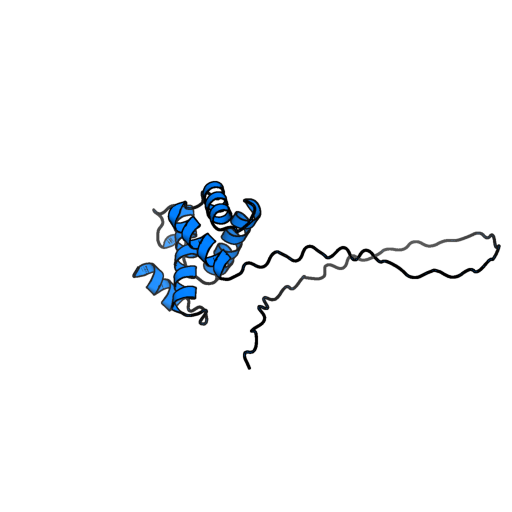 ? 12.208 -6.158 -2.261 1.00 91.50 88 ASP A O 1
ATOM 661 N N . LYS A 1 89 ? 13.103 -8.085 -1.529 1.00 93.88 89 LYS A N 1
ATOM 662 C CA . LYS A 1 89 ? 12.307 -8.146 -0.291 1.00 93.88 89 LYS A CA 1
ATOM 663 C C . LYS A 1 89 ? 12.377 -6.854 0.519 1.00 93.88 89 LYS A C 1
ATOM 665 O O . LYS A 1 89 ? 11.351 -6.387 1.012 1.00 93.88 89 LYS A O 1
ATOM 670 N N . ASP A 1 90 ? 13.555 -6.246 0.621 1.00 93.62 90 ASP A N 1
ATOM 671 C CA . ASP A 1 90 ? 13.721 -4.988 1.352 1.00 93.62 90 ASP A CA 1
ATOM 672 C C . ASP A 1 90 ? 13.079 -3.804 0.631 1.00 93.62 90 ASP A C 1
ATOM 674 O O . ASP A 1 90 ? 12.506 -2.932 1.280 1.00 93.62 90 ASP A O 1
ATOM 678 N N . GLN A 1 91 ? 13.082 -3.784 -0.703 1.00 92.62 91 GLN A N 1
ATOM 679 C CA . GLN A 1 91 ? 12.391 -2.749 -1.473 1.00 92.62 91 GLN A CA 1
ATOM 680 C C . GLN A 1 91 ? 10.873 -2.846 -1.292 1.00 92.62 91 GLN A C 1
ATOM 682 O O . GLN A 1 91 ? 10.218 -1.829 -1.067 1.00 92.62 91 GLN A O 1
ATOM 687 N N . VAL A 1 92 ? 10.326 -4.065 -1.334 1.00 94.31 92 VAL A N 1
ATOM 688 C CA . VAL A 1 92 ? 8.902 -4.351 -1.095 1.00 94.31 92 VAL A CA 1
ATOM 689 C C . VAL A 1 92 ? 8.501 -3.967 0.331 1.00 94.31 92 VAL A C 1
ATOM 691 O O . VAL A 1 92 ? 7.502 -3.276 0.536 1.00 94.31 92 VAL A O 1
ATOM 694 N N . ARG A 1 93 ? 9.310 -4.348 1.325 1.00 94.81 93 ARG A N 1
ATOM 695 C CA . ARG A 1 93 ? 9.094 -3.991 2.732 1.00 94.81 93 ARG A CA 1
ATOM 696 C C . ARG A 1 93 ? 9.138 -2.476 2.947 1.00 94.81 93 ARG A C 1
ATOM 698 O O . ARG A 1 93 ? 8.250 -1.918 3.588 1.00 94.81 93 ARG A O 1
ATOM 705 N N . ASN A 1 94 ? 10.146 -1.800 2.400 1.00 94.44 94 ASN A N 1
ATOM 706 C CA . ASN A 1 94 ? 10.284 -0.349 2.510 1.00 94.44 94 ASN A CA 1
ATOM 707 C C . ASN A 1 94 ? 9.117 0.373 1.833 1.00 94.44 94 ASN A C 1
ATOM 709 O O . ASN A 1 94 ? 8.608 1.352 2.375 1.00 94.44 94 ASN A O 1
ATOM 713 N N . PHE A 1 95 ? 8.662 -0.119 0.678 1.00 92.94 95 PHE A N 1
ATOM 714 C CA . PHE A 1 95 ? 7.483 0.415 0.005 1.00 92.94 95 PHE A CA 1
ATOM 715 C C . PHE A 1 95 ? 6.238 0.317 0.896 1.00 92.94 95 PHE A C 1
ATOM 717 O O . PHE A 1 95 ? 5.555 1.323 1.094 1.00 92.94 95 PHE A O 1
ATOM 724 N N . TYR A 1 96 ? 6.004 -0.848 1.512 1.00 94.81 96 TYR A N 1
ATOM 725 C CA . TYR A 1 96 ? 4.896 -1.057 2.445 1.00 94.81 96 TYR A CA 1
ATOM 726 C C . TYR A 1 96 ? 4.921 -0.063 3.615 1.00 94.81 96 TYR A C 1
ATOM 728 O O . TYR A 1 96 ? 3.938 0.638 3.850 1.00 94.81 96 TYR A O 1
ATOM 736 N N . PHE A 1 97 ? 6.044 0.044 4.333 1.00 93.75 97 PHE A N 1
ATOM 737 C CA . PHE A 1 97 ? 6.116 0.905 5.519 1.00 93.75 97 PHE A CA 1
ATOM 738 C C . PHE A 1 97 ? 6.100 2.400 5.184 1.00 93.75 97 PHE A C 1
ATOM 740 O O . PHE A 1 97 ? 5.543 3.188 5.949 1.00 93.75 97 PHE A O 1
ATOM 747 N N . ASN A 1 98 ? 6.643 2.801 4.032 1.00 91.94 98 ASN A N 1
ATOM 748 C CA . ASN A 1 98 ? 6.518 4.176 3.553 1.00 91.94 98 ASN A CA 1
ATOM 749 C C . ASN A 1 98 ? 5.056 4.519 3.238 1.00 91.94 98 ASN A C 1
ATOM 751 O O . ASN A 1 98 ? 4.570 5.555 3.689 1.00 91.94 98 ASN A O 1
ATOM 755 N N . ALA A 1 99 ? 4.343 3.634 2.533 1.00 89.12 99 ALA A N 1
ATOM 756 C CA . ALA A 1 99 ? 2.919 3.805 2.252 1.00 89.12 99 ALA A CA 1
ATOM 757 C C . ALA A 1 99 ? 2.099 3.861 3.547 1.00 89.12 99 ALA A C 1
ATOM 759 O O . ALA A 1 99 ? 1.294 4.772 3.729 1.00 89.12 99 ALA A O 1
ATOM 760 N N . LEU A 1 100 ? 2.358 2.945 4.484 1.00 90.38 100 LEU A N 1
ATOM 761 C CA . LEU A 1 100 ? 1.710 2.927 5.791 1.00 90.38 100 LEU A CA 1
ATOM 762 C C . LEU A 1 100 ? 1.928 4.235 6.551 1.00 90.38 100 LEU A C 1
ATOM 764 O O . LEU A 1 100 ? 0.971 4.784 7.079 1.00 90.38 100 LEU A O 1
ATOM 768 N N . LYS A 1 101 ? 3.159 4.757 6.597 1.00 88.62 101 LYS A N 1
ATOM 769 C CA . LYS A 1 101 ? 3.457 6.030 7.265 1.00 88.62 101 LYS A CA 1
ATOM 770 C C . LYS A 1 101 ? 2.671 7.184 6.645 1.00 88.62 101 LYS A C 1
ATOM 772 O O . LYS A 1 101 ? 2.086 7.980 7.374 1.00 88.62 101 LYS A O 1
ATOM 777 N N . THR A 1 102 ? 2.649 7.270 5.315 1.00 84.88 102 THR A N 1
ATOM 778 C CA . THR A 1 102 ? 1.894 8.301 4.592 1.00 84.88 102 THR A CA 1
ATOM 779 C C . THR A 1 102 ? 0.402 8.200 4.881 1.00 84.88 102 THR A C 1
ATOM 781 O O . THR A 1 102 ? -0.228 9.209 5.183 1.00 84.88 102 THR A O 1
ATOM 784 N N . PHE A 1 103 ? -0.163 6.994 4.835 1.00 83.12 103 PHE A N 1
ATOM 785 C CA . PHE A 1 103 ? -1.588 6.806 5.061 1.00 83.12 103 PHE A CA 1
ATOM 786 C C . PHE A 1 103 ? -1.966 6.942 6.529 1.00 83.12 103 PHE A C 1
ATOM 788 O O . PHE A 1 103 ? -2.935 7.627 6.790 1.00 83.12 103 PHE A O 1
ATOM 795 N N . LYS A 1 104 ? -1.198 6.437 7.501 1.00 81.81 104 LYS A N 1
ATOM 796 C CA . LYS A 1 104 ? -1.473 6.684 8.931 1.00 81.81 104 LYS A CA 1
ATOM 797 C C . LYS A 1 104 ? -1.460 8.172 9.284 1.00 81.81 104 LYS A C 1
ATOM 799 O O . LYS A 1 104 ? -2.234 8.578 10.130 1.00 81.81 104 LYS A O 1
ATOM 804 N N . ALA A 1 105 ? -0.618 8.988 8.649 1.00 79.06 105 ALA A N 1
ATOM 805 C CA . ALA A 1 105 ? -0.644 10.438 8.868 1.00 79.06 105 ALA A CA 1
ATOM 806 C C . ALA A 1 105 ? -1.905 11.103 8.288 1.00 79.06 105 ALA A C 1
ATOM 808 O O . ALA A 1 105 ? -2.350 12.135 8.779 1.00 79.06 105 ALA A O 1
ATOM 809 N N . ALA A 1 106 ? -2.464 10.520 7.230 1.00 72.19 106 ALA A N 1
ATOM 810 C CA . ALA A 1 106 ? -3.648 11.023 6.552 1.00 72.19 106 ALA A CA 1
ATOM 811 C C . ALA A 1 106 ? -4.941 10.487 7.204 1.00 72.19 106 ALA A C 1
ATOM 813 O O . ALA A 1 106 ? -5.960 11.169 7.304 1.00 72.19 106 ALA A O 1
ATOM 814 N N . CYS A 1 107 ? -4.917 9.241 7.660 1.00 66.56 107 CYS A N 1
ATOM 815 C CA . CYS A 1 107 ? -6.028 8.543 8.279 1.00 66.56 107 CYS A CA 1
ATOM 816 C C . CYS A 1 107 ? -6.019 8.886 9.758 1.00 66.5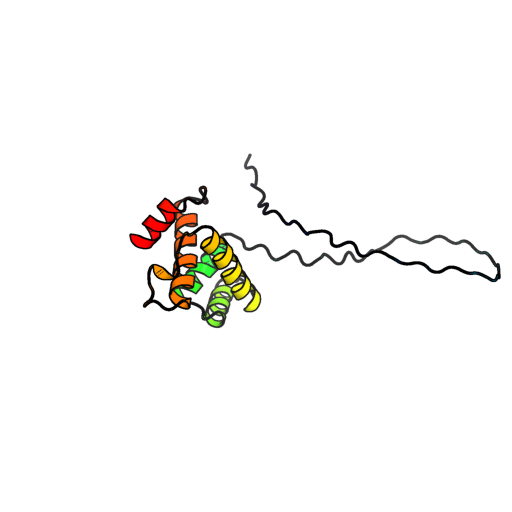6 107 CYS A C 1
ATOM 818 O O . CYS A 1 107 ? -5.101 8.494 10.466 1.00 66.56 107 CYS A O 1
ATOM 820 N N . LEU A 1 108 ? -7.067 9.545 10.250 1.00 65.25 108 LEU A N 1
ATOM 821 C CA . LEU A 1 108 ? -7.332 9.665 11.688 1.00 65.25 108 LEU A CA 1
ATOM 822 C C . LEU A 1 108 ? -7.800 8.305 12.250 1.00 65.25 108 LEU A C 1
ATOM 824 O O . LEU A 1 108 ? -8.899 8.175 12.790 1.00 65.25 108 LEU A O 1
ATOM 828 N N . PHE A 1 109 ? -6.999 7.266 12.010 1.00 64.56 109 PHE A N 1
ATOM 829 C CA . PHE A 1 109 ? -7.168 5.926 12.537 1.00 64.56 109 PHE A CA 1
ATOM 830 C C . PHE A 1 109 ? -6.467 5.887 13.883 1.00 64.56 109 PHE A C 1
ATOM 832 O O . PHE A 1 109 ? -5.252 5.707 13.957 1.00 64.56 109 PHE A O 1
ATOM 839 N N . ASP A 1 110 ? -7.248 6.131 14.926 1.00 66.69 110 ASP A N 1
ATOM 840 C CA . ASP A 1 110 ? -6.781 5.982 16.292 1.00 66.69 110 ASP A CA 1
ATOM 841 C C . ASP A 1 110 ? -6.613 4.494 16.623 1.00 66.69 110 ASP A C 1
ATOM 843 O O . ASP A 1 110 ? -7.437 3.660 16.227 1.00 66.69 110 ASP A O 1
ATOM 847 N N . ASP A 1 111 ? -5.547 4.149 17.344 1.00 64.38 111 ASP A N 1
ATOM 848 C CA . ASP A 1 111 ? -5.290 2.770 17.764 1.00 64.38 111 ASP A CA 1
ATOM 849 C C . ASP A 1 111 ? -6.400 2.275 18.728 1.00 64.38 111 ASP A C 1
ATOM 851 O O . ASP A 1 111 ? -6.620 1.059 18.825 1.00 64.38 111 ASP A O 1
ATOM 855 N N . GLU A 1 112 ? -7.150 3.211 19.332 1.00 69.06 112 GLU A N 1
ATOM 856 C CA . GLU A 1 112 ? -8.322 3.007 20.198 1.00 69.06 112 GLU A CA 1
ATOM 857 C C . GLU A 1 112 ? -9.604 2.572 19.471 1.00 69.06 112 GLU A C 1
ATOM 859 O O . GLU A 1 112 ? -10.498 2.020 20.106 1.00 69.06 112 GLU A O 1
ATOM 864 N N . LEU A 1 113 ? -9.719 2.763 18.149 1.00 66.94 113 LEU A N 1
ATOM 865 C CA . LEU A 1 113 ? -10.957 2.429 17.424 1.00 66.94 113 LEU A CA 1
ATOM 866 C C . LEU A 1 113 ? -11.266 0.923 17.417 1.00 66.94 113 LEU A C 1
ATOM 868 O O . LEU A 1 113 ? -12.425 0.548 17.272 1.00 66.94 113 LEU A O 1
ATOM 872 N N . PHE A 1 114 ? -10.249 0.067 17.577 1.00 70.62 114 PHE A N 1
ATOM 873 C CA . PHE A 1 114 ? -10.403 -1.393 17.561 1.00 70.62 114 PHE A CA 1
ATOM 874 C C . PHE A 1 114 ? -9.368 -2.087 18.465 1.00 70.62 114 PHE A C 1
ATOM 876 O O . PHE A 1 114 ? -8.429 -2.702 17.953 1.00 70.62 114 PHE A O 1
ATOM 883 N N . PRO A 1 115 ? -9.460 -1.989 19.800 1.00 77.00 115 PRO A N 1
ATOM 884 C CA . PRO A 1 115 ? -8.418 -2.481 20.709 1.00 77.00 115 PRO A CA 1
ATOM 885 C C . PRO A 1 115 ? -8.180 -3.996 20.598 1.00 77.00 115 PRO A C 1
ATOM 887 O O . PRO A 1 115 ? -7.059 -4.456 20.791 1.00 77.00 115 PRO A O 1
ATOM 890 N N . GLU A 1 116 ? -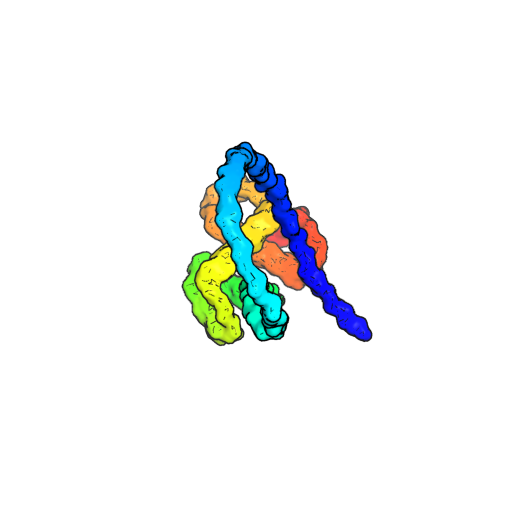9.203 -4.757 20.206 1.00 82.44 116 GLU A N 1
ATOM 891 C CA . GLU A 1 116 ? -9.147 -6.216 20.049 1.00 82.44 116 GLU A CA 1
ATOM 892 C C . GLU A 1 116 ? -8.433 -6.672 18.765 1.00 82.44 116 GLU A C 1
ATOM 894 O O . GLU A 1 116 ? -8.008 -7.822 18.655 1.00 82.44 116 GLU A O 1
ATOM 899 N N . ILE A 1 117 ? -8.273 -5.780 17.779 1.00 81.56 117 ILE A N 1
ATOM 900 C CA . ILE A 1 117 ? -7.624 -6.111 16.507 1.00 81.56 117 ILE A CA 1
ATOM 901 C C . ILE A 1 117 ? -6.115 -5.914 16.639 1.00 81.56 117 ILE A C 1
ATOM 903 O O . ILE A 1 117 ? -5.634 -4.861 17.073 1.00 81.56 117 ILE A O 1
ATOM 907 N N . SER A 1 118 ? -5.347 -6.910 16.193 1.00 86.06 118 SER A N 1
ATOM 908 C CA . SER A 1 118 ? -3.890 -6.816 16.195 1.00 86.06 118 SER A CA 1
ATOM 909 C C . SER A 1 118 ? -3.406 -5.644 15.336 1.00 86.06 118 SER A C 1
ATOM 911 O O . SER A 1 118 ? -3.948 -5.334 14.269 1.00 86.06 118 SER A O 1
ATOM 913 N N . LYS A 1 119 ? -2.339 -4.988 15.798 1.00 84.56 119 LYS A N 1
ATOM 914 C CA . LYS A 1 119 ? -1.724 -3.853 15.100 1.00 84.56 119 LYS A CA 1
ATOM 915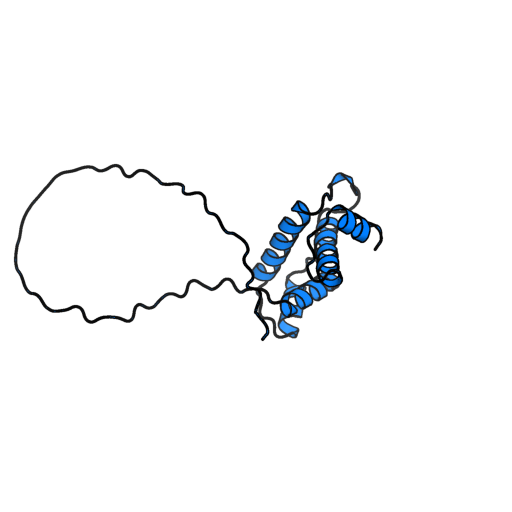 C C . LYS A 1 119 ? -1.391 -4.184 13.643 1.00 84.56 119 LYS A C 1
ATOM 917 O O . LYS A 1 119 ? -1.645 -3.372 12.760 1.00 84.56 119 LYS A O 1
ATOM 922 N N . ASP A 1 120 ? -0.885 -5.386 13.382 1.00 85.56 120 ASP A N 1
ATOM 923 C CA . ASP A 1 120 ? -0.514 -5.806 12.032 1.00 85.56 120 ASP A CA 1
ATOM 924 C C . ASP A 1 120 ? -1.700 -5.850 11.067 1.00 85.56 120 ASP A C 1
ATOM 926 O O . ASP A 1 120 ? -1.567 -5.417 9.919 1.00 85.56 120 ASP A O 1
ATOM 930 N N . ILE A 1 121 ? -2.857 -6.322 11.538 1.00 85.44 121 ILE A N 1
ATOM 931 C CA . ILE A 1 121 ? -4.086 -6.359 10.744 1.00 85.44 121 ILE A CA 1
ATOM 932 C C . ILE A 1 121 ? -4.570 -4.933 10.473 1.00 85.44 121 ILE A C 1
ATOM 934 O O . ILE A 1 121 ? -4.872 -4.615 9.324 1.00 85.44 121 ILE A O 1
ATOM 938 N N . LYS A 1 122 ? -4.560 -4.049 11.482 1.00 84.81 122 LYS A N 1
ATOM 939 C CA . LYS A 1 122 ? -4.918 -2.626 11.314 1.00 84.81 122 LYS A CA 1
ATOM 940 C C . LYS A 1 122 ? -4.049 -1.944 10.259 1.00 84.81 122 LYS A C 1
ATOM 942 O O . LYS A 1 122 ? -4.547 -1.267 9.367 1.00 84.81 122 LYS A O 1
ATOM 947 N N . GLU A 1 123 ? -2.737 -2.133 10.338 1.00 88.06 123 GLU A N 1
ATOM 948 C CA . GLU A 1 123 ? -1.792 -1.531 9.398 1.00 88.06 123 GLU A CA 1
ATOM 949 C C . GLU A 1 123 ? -2.002 -2.034 7.967 1.00 88.06 123 GLU A C 1
ATOM 951 O O . GLU A 1 123 ? -1.983 -1.253 7.014 1.00 88.06 123 GLU A O 1
ATOM 956 N N . MET A 1 124 ? -2.228 -3.338 7.796 1.00 90.31 124 MET A N 1
ATOM 957 C CA . MET A 1 124 ? -2.524 -3.911 6.486 1.00 90.31 124 MET A CA 1
ATOM 958 C C . MET A 1 124 ? -3.845 -3.373 5.931 1.00 90.31 124 MET A C 1
ATOM 960 O O . MET A 1 124 ? -3.911 -2.987 4.764 1.00 90.31 124 MET A O 1
ATOM 964 N N . PHE A 1 125 ? -4.860 -3.282 6.786 1.00 86.19 125 PHE A N 1
ATOM 965 C CA . PHE A 1 125 ? -6.165 -2.747 6.447 1.00 86.19 125 PHE A CA 1
ATOM 966 C C . PHE A 1 125 ? -6.073 -1.294 5.949 1.00 86.19 125 PHE A C 1
ATOM 968 O O . PHE A 1 125 ? -6.622 -0.975 4.895 1.00 86.19 125 PHE A O 1
ATOM 975 N N . ILE A 1 126 ? -5.321 -0.431 6.641 1.00 86.75 126 ILE A N 1
ATOM 976 C CA . ILE A 1 126 ? -5.095 0.964 6.224 1.00 86.75 126 ILE A CA 1
ATOM 977 C C . ILE A 1 126 ? -4.450 1.016 4.836 1.00 86.75 126 ILE A C 1
ATOM 979 O O . ILE A 1 126 ? -4.924 1.732 3.958 1.00 86.75 126 ILE A O 1
ATOM 983 N N . VAL A 1 127 ? -3.381 0.245 4.621 1.00 89.00 127 VAL A N 1
ATOM 984 C CA . VAL A 1 127 ? -2.612 0.269 3.367 1.00 89.00 127 VAL A CA 1
ATOM 985 C C . VAL A 1 127 ? -3.437 -0.223 2.176 1.00 89.00 127 VAL A C 1
ATOM 987 O O . VAL A 1 127 ? -3.375 0.390 1.109 1.00 89.00 127 VAL A O 1
ATOM 990 N N . ILE A 1 128 ? -4.220 -1.292 2.347 1.00 89.25 128 ILE A N 1
ATOM 991 C CA . ILE A 1 128 ? -5.081 -1.839 1.289 1.00 89.25 128 ILE A CA 1
ATOM 992 C C . ILE A 1 128 ? -6.202 -0.853 0.947 1.00 89.25 128 ILE A C 1
ATOM 994 O O . ILE A 1 128 ? -6.367 -0.492 -0.218 1.00 89.25 128 ILE A O 1
ATOM 998 N N . ASN A 1 129 ? -6.937 -0.362 1.947 1.00 85.38 129 ASN A N 1
ATOM 999 C CA . ASN A 1 129 ? -8.074 0.524 1.700 1.00 85.38 129 ASN A CA 1
ATOM 1000 C C . ASN A 1 129 ? -7.643 1.882 1.148 1.00 85.38 129 ASN A C 1
ATOM 1002 O O . ASN A 1 129 ? -8.292 2.415 0.249 1.00 85.38 129 ASN A O 1
ATOM 1006 N N . ALA A 1 130 ? -6.525 2.437 1.626 1.00 82.81 130 ALA A N 1
ATOM 1007 C CA . ALA A 1 130 ? -5.988 3.690 1.097 1.00 82.81 130 ALA A CA 1
ATOM 1008 C C . ALA A 1 130 ? -5.637 3.571 -0.386 1.00 82.81 130 ALA A C 1
ATOM 1010 O O . ALA A 1 130 ? -5.814 4.520 -1.153 1.00 82.81 130 ALA A O 1
ATOM 1011 N N . TYR A 1 131 ? -5.195 2.392 -0.819 1.00 84.81 131 TYR A N 1
ATOM 1012 C CA . TYR A 1 131 ? -4.979 2.145 -2.231 1.00 84.81 131 TYR A CA 1
ATOM 1013 C C . TYR A 1 131 ? -6.276 2.041 -3.029 1.00 84.81 131 TYR A C 1
ATOM 1015 O O . TYR A 1 131 ? -6.391 2.668 -4.083 1.00 84.81 131 TYR A O 1
ATOM 1023 N N . GLU A 1 132 ? -7.266 1.304 -2.524 1.00 83.50 132 GLU A N 1
ATOM 1024 C CA . GLU A 1 132 ? -8.581 1.206 -3.165 1.00 83.50 132 GLU A CA 1
ATOM 1025 C C . GLU A 1 132 ? -9.234 2.589 -3.310 1.00 83.50 132 GLU A C 1
ATOM 1027 O O . GLU A 1 132 ? -9.771 2.906 -4.373 1.00 83.50 132 GLU A O 1
ATOM 1032 N N . TRP A 1 133 ? -9.094 3.460 -2.305 1.00 78.69 133 TRP A N 1
ATOM 1033 C CA . TRP A 1 133 ? -9.497 4.865 -2.390 1.00 78.69 133 TRP A CA 1
ATOM 1034 C C . TRP A 1 133 ? -8.795 5.588 -3.543 1.00 78.69 133 TRP A C 1
ATOM 1036 O O . TRP A 1 133 ? -9.456 6.178 -4.400 1.00 78.69 133 TRP A O 1
ATOM 1046 N N . LYS A 1 134 ? -7.457 5.527 -3.609 1.00 78.19 134 LYS A N 1
ATOM 1047 C CA . LYS A 1 134 ? -6.682 6.183 -4.679 1.00 78.19 134 LYS A CA 1
ATOM 1048 C C . LYS A 1 134 ? -7.053 5.663 -6.068 1.00 78.19 134 LYS A C 1
ATOM 1050 O O . LYS A 1 134 ? -7.090 6.452 -7.011 1.00 78.19 134 LYS A O 1
ATOM 1055 N N . ARG A 1 135 ? -7.362 4.367 -6.185 1.00 80.69 135 ARG A N 1
ATOM 1056 C CA . ARG A 1 135 ? -7.817 3.726 -7.425 1.00 80.69 135 ARG A CA 1
ATOM 1057 C C . ARG A 1 135 ? -9.208 4.209 -7.841 1.00 80.69 135 ARG A C 1
ATOM 1059 O O . ARG A 1 135 ? -9.385 4.586 -8.993 1.00 80.69 135 ARG A O 1
ATOM 1066 N N . LYS A 1 136 ? -10.172 4.243 -6.911 1.00 78.69 136 LYS A N 1
ATOM 1067 C CA . LYS A 1 136 ? -11.556 4.693 -7.163 1.00 78.69 136 LYS A CA 1
ATOM 1068 C C . LYS A 1 136 ? -11.638 6.186 -7.496 1.00 78.69 136 LYS A C 1
ATOM 1070 O O . LYS A 1 136 ? -12.456 6.588 -8.312 1.00 78.69 136 LYS A O 1
ATOM 1075 N N . THR A 1 137 ? -10.786 7.000 -6.877 1.00 75.94 137 THR A N 1
ATOM 1076 C CA . THR A 1 137 ? -10.837 8.468 -6.986 1.00 75.94 137 THR A CA 1
ATOM 1077 C C . THR A 1 137 ? -9.852 9.060 -7.992 1.00 75.94 137 THR A C 1
ATOM 1079 O O . THR A 1 137 ? -9.749 10.278 -8.093 1.00 75.94 137 THR A O 1
ATOM 1082 N N . ASN A 1 138 ? -9.113 8.225 -8.729 1.00 73.81 138 ASN A N 1
ATOM 1083 C CA . ASN A 1 138 ? -8.079 8.657 -9.674 1.00 73.81 138 ASN A CA 1
ATOM 1084 C C . ASN A 1 138 ? -7.073 9.661 -9.063 1.00 73.81 138 ASN A C 1
ATOM 1086 O O . ASN A 1 138 ? -6.743 10.682 -9.661 1.00 73.81 138 ASN A O 1
ATOM 1090 N N . ASN A 1 139 ? -6.593 9.373 -7.847 1.00 66.12 139 ASN A N 1
ATOM 1091 C CA . ASN A 1 139 ? -5.729 10.259 -7.051 1.00 66.12 139 ASN A CA 1
ATOM 1092 C C . ASN A 1 139 ? -6.342 11.625 -6.684 1.00 66.12 139 ASN A C 1
ATOM 1094 O O . ASN A 1 139 ? -5.594 12.590 -6.509 1.00 66.12 139 ASN A O 1
ATOM 1098 N N . ALA A 1 140 ? -7.667 11.724 -6.525 1.00 67.12 140 ALA A N 1
ATOM 1099 C CA . ALA A 1 140 ? -8.267 12.918 -5.932 1.00 67.12 140 ALA A CA 1
ATOM 1100 C C . ALA A 1 140 ? -7.631 13.232 -4.568 1.00 67.12 140 ALA A C 1
ATOM 1102 O O . ALA A 1 140 ? -7.121 12.338 -3.879 1.00 67.12 140 ALA A O 1
ATOM 1103 N N .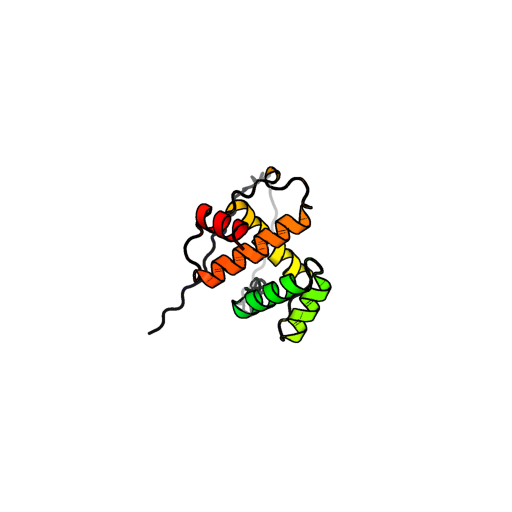 SER A 1 141 ? -7.672 14.515 -4.191 1.00 64.75 141 SER A N 1
ATOM 1104 C CA . SER A 1 141 ? -7.148 14.973 -2.906 1.00 64.75 141 SER A CA 1
ATOM 1105 C C . SER A 1 141 ? -7.683 14.094 -1.783 1.00 64.75 141 SER A C 1
ATOM 1107 O O . SER A 1 141 ? -8.876 13.796 -1.715 1.00 64.75 141 SER A O 1
ATOM 1109 N N . TYR A 1 142 ? -6.768 13.650 -0.932 1.00 60.91 142 TYR A N 1
ATOM 1110 C CA . TYR A 1 142 ? -7.091 12.780 0.178 1.00 60.91 142 TYR A CA 1
ATOM 1111 C C . TYR A 1 142 ? -8.057 13.505 1.129 1.00 60.91 142 TYR A C 1
ATOM 1113 O O . TYR A 1 142 ? -7.738 14.581 1.634 1.00 60.91 142 TYR A O 1
ATOM 1121 N N . ASP A 1 143 ? -9.222 12.907 1.373 1.00 70.38 143 ASP A N 1
ATOM 1122 C CA . ASP A 1 143 ? -10.201 13.379 2.349 1.00 70.38 143 ASP A CA 1
ATOM 1123 C C . ASP A 1 143 ? -10.302 12.349 3.477 1.00 70.38 143 ASP A C 1
ATOM 1125 O O . ASP A 1 143 ? -10.740 11.215 3.266 1.00 70.38 143 ASP A O 1
ATOM 1129 N N . ALA A 1 144 ? -9.877 12.740 4.680 1.00 66.31 144 ALA A N 1
ATOM 1130 C CA . ALA A 1 144 ? -9.839 11.852 5.839 1.00 66.31 144 ALA A CA 1
ATOM 1131 C C . ALA A 1 144 ? -11.230 11.337 6.243 1.00 66.31 144 ALA A C 1
ATOM 1133 O O . ALA A 1 144 ? -11.355 10.206 6.713 1.00 66.31 144 ALA A O 1
ATOM 1134 N N . THR A 1 145 ? -12.272 12.147 6.052 1.00 70.94 145 THR A N 1
ATOM 1135 C CA . THR A 1 145 ? -13.653 11.824 6.427 1.00 70.94 145 THR A CA 1
ATOM 1136 C C . THR A 1 145 ? -14.222 10.773 5.491 1.00 70.94 145 THR A C 1
ATOM 1138 O O . THR A 1 145 ? -14.774 9.770 5.940 1.00 70.94 145 THR A O 1
ATOM 1141 N N . ASN A 1 146 ? -14.054 10.972 4.186 1.00 69.19 146 ASN A N 1
ATOM 1142 C CA . ASN A 1 146 ? -14.548 10.039 3.187 1.00 69.19 146 ASN A CA 1
ATOM 1143 C C . ASN A 1 146 ? -13.726 8.749 3.167 1.00 69.19 146 ASN A C 1
ATOM 1145 O O . ASN A 1 146 ? -14.294 7.673 2.991 1.00 69.19 146 ASN A O 1
ATOM 1149 N N . PHE A 1 147 ? -12.419 8.832 3.430 1.00 66.94 147 PHE A N 1
ATOM 1150 C CA . PHE A 1 147 ? -11.591 7.649 3.620 1.00 66.94 147 PHE A CA 1
ATOM 1151 C C . PHE A 1 147 ? -12.044 6.827 4.832 1.00 66.94 147 PHE A C 1
ATOM 1153 O O . PHE A 1 147 ? -12.223 5.618 4.718 1.00 66.94 147 PHE A O 1
ATOM 1160 N N . LYS A 1 148 ? -12.289 7.480 5.979 1.00 67.75 148 LYS A N 1
ATOM 1161 C CA . LYS A 1 148 ? -12.800 6.814 7.184 1.00 67.75 148 LYS A CA 1
ATOM 1162 C C . LYS A 1 148 ? -14.160 6.158 6.935 1.00 67.75 148 LYS A C 1
ATOM 1164 O O . LYS A 1 148 ? -14.350 5.032 7.375 1.00 67.75 148 LYS A O 1
ATOM 1169 N N . LYS A 1 149 ? -15.067 6.813 6.201 1.00 69.56 149 LYS A N 1
ATOM 1170 C CA . LYS A 1 149 ? -16.340 6.204 5.774 1.00 69.56 149 LYS A CA 1
ATOM 1171 C C . LYS A 1 149 ? -16.113 4.972 4.903 1.00 69.56 149 LYS A C 1
ATOM 1173 O O . LYS A 1 149 ? -16.602 3.911 5.241 1.00 69.56 149 LYS A O 1
ATOM 1178 N N . LEU A 1 150 ? -15.294 5.074 3.857 1.00 67.56 150 LEU A N 1
ATOM 1179 C CA . LEU A 1 150 ? -15.017 3.948 2.958 1.00 67.56 150 LEU A CA 1
ATOM 1180 C C . LEU A 1 150 ? -14.403 2.746 3.690 1.00 67.56 150 LEU A C 1
ATOM 1182 O O . LEU A 1 150 ? -14.742 1.606 3.413 1.00 67.56 150 LEU A O 1
ATOM 1186 N N . VAL A 1 151 ? -13.522 3.012 4.649 1.00 64.19 151 VAL A N 1
ATOM 1187 C CA . VAL A 1 151 ? -12.954 1.995 5.533 1.00 64.19 151 VAL A CA 1
ATOM 1188 C C . VAL A 1 151 ? -14.018 1.311 6.398 1.00 64.19 151 VAL A C 1
ATOM 1190 O O . VAL A 1 151 ? -13.944 0.103 6.599 1.00 64.19 151 VAL A O 1
ATOM 1193 N N . LEU A 1 152 ? -14.958 2.072 6.956 1.00 66.94 152 LEU A N 1
ATOM 1194 C CA . LEU A 1 152 ? -15.984 1.532 7.849 1.00 66.94 152 LEU A CA 1
ATOM 1195 C C . LEU A 1 152 ? -17.135 0.858 7.087 1.00 66.94 152 LEU A C 1
ATOM 1197 O O . LEU A 1 152 ? -17.738 -0.065 7.627 1.00 66.94 152 LEU A O 1
ATOM 1201 N N . ASP A 1 153 ? -17.404 1.289 5.854 1.00 63.16 153 ASP A N 1
ATOM 1202 C CA . ASP A 1 153 ? -18.546 0.839 5.054 1.00 63.16 153 ASP A CA 1
ATOM 1203 C C . ASP A 1 153 ? -18.225 -0.376 4.152 1.00 63.16 153 ASP A C 1
ATOM 1205 O O . ASP A 1 153 ? -19.150 -1.111 3.806 1.00 63.16 153 ASP A O 1
ATOM 1209 N N . GLY A 1 154 ? -16.945 -0.628 3.822 1.00 50.03 154 GLY A N 1
ATOM 1210 C CA . GLY A 1 154 ? -16.486 -1.792 3.034 1.00 50.03 154 GLY A CA 1
ATOM 1211 C C . GLY A 1 154 ? -16.552 -1.617 1.517 1.00 50.03 154 GLY A C 1
ATOM 1212 O O . GLY A 1 154 ? -17.638 -1.812 0.933 1.00 50.03 154 GLY A O 1
#

pLDDT: mean 70.17, std 20.92, range [34.22, 95.69]

Organism: Steinernema carpocapsae (NCBI:txid34508)